Protein AF-A0A357L3E9-F1 (afdb_monomer_lite)

Sequence (100 aa):
MIEENRREPSFVALHGRATSLVLETPPDEAPLWRYWGPRLPEGAVPPSGLREARPTPSFSLDSDQPLSVFPAFGVGWFYQPALLAHRDGADFAHQPTASR

Radius of gyration: 15.94 Å; chains: 1; bounding box: 40×41×42 Å

Secondary structure (DSSP, 8-state):
------PPPPEEEEE-SSEEEEEE--TTS--EEEEEEEPPPTT---SS-HHHHSPPPTT--SS----BSSPPTTSS--S--S----BTTB--S-------

Foldseek 3Di:
DDPDPDDFWDWDWDFDPFWIWIWTDDAFAATAGDDTDTGDPPPDDDPGDPVVVDDDDPPDDPDDDGHGPAAWPPPPDPDDGNDQDADVPHDRTDTGTDDD

pLDDT: mean 85.2, std 13.14, range [36.38, 98.31]

Structure (mmCIF, N/CA/C/O backbone):
data_AF-A0A357L3E9-F1
#
_entry.id   AF-A0A357L3E9-F1
#
loop_
_atom_site.group_PDB
_atom_site.id
_atom_site.type_symbol
_atom_site.label_atom_id
_atom_site.label_alt_id
_atom_site.label_comp_id
_atom_site.label_asym_id
_atom_site.label_entity_id
_atom_site.label_seq_id
_atom_site.pdbx_PDB_ins_code
_atom_site.Cartn_x
_atom_site.Cartn_y
_atom_site.Cartn_z
_atom_site.occupancy
_atom_site.B_iso_or_equiv
_atom_site.auth_seq_id
_atom_site.auth_comp_id
_atom_site.auth_asym_id
_atom_site.auth_atom_id
_atom_site.pdbx_PDB_model_num
ATOM 1 N N . MET A 1 1 ? 12.003 31.097 -2.828 1.00 36.38 1 MET A N 1
ATOM 2 C CA . MET A 1 1 ? 11.214 30.438 -1.771 1.00 36.38 1 MET A CA 1
ATOM 3 C C . MET A 1 1 ? 9.876 30.121 -2.416 1.00 36.38 1 MET A C 1
ATOM 5 O O . MET A 1 1 ? 9.068 31.024 -2.565 1.00 36.38 1 MET A O 1
ATOM 9 N N . ILE A 1 2 ? 9.742 28.935 -3.010 1.00 41.16 2 ILE A N 1
ATOM 10 C CA . ILE A 1 2 ? 8.499 28.524 -3.673 1.00 41.16 2 ILE A CA 1
ATOM 11 C C . ILE A 1 2 ? 7.719 27.767 -2.603 1.00 41.16 2 ILE A C 1
ATOM 13 O O . ILE A 1 2 ? 8.185 26.730 -2.141 1.00 41.16 2 ILE A O 1
ATOM 17 N N . GLU A 1 3 ? 6.605 28.335 -2.147 1.00 42.59 3 GLU A N 1
ATOM 18 C CA . GLU A 1 3 ? 5.610 27.605 -1.364 1.00 42.59 3 GLU A CA 1
ATOM 19 C C . GLU A 1 3 ? 5.057 26.498 -2.259 1.00 42.59 3 GLU A C 1
ATOM 21 O O . GLU A 1 3 ? 4.248 26.727 -3.158 1.00 42.59 3 GLU A O 1
ATOM 26 N N . GLU A 1 4 ? 5.574 25.291 -2.066 1.00 53.88 4 GLU A N 1
ATOM 27 C CA . GLU A 1 4 ? 5.008 24.097 -2.662 1.00 53.88 4 GLU A CA 1
ATOM 28 C C . GLU A 1 4 ? 3.622 23.900 -2.045 1.00 53.88 4 GLU A C 1
ATOM 30 O O . GLU A 1 4 ? 3.472 23.804 -0.827 1.00 53.88 4 GLU A O 1
ATOM 35 N N . ASN A 1 5 ? 2.603 23.943 -2.899 1.00 47.16 5 ASN A N 1
ATOM 36 C CA . ASN A 1 5 ? 1.189 23.893 -2.557 1.00 47.16 5 ASN A CA 1
ATOM 37 C C . ASN A 1 5 ? 0.854 22.523 -1.934 1.00 47.16 5 ASN A C 1
ATOM 39 O O . ASN A 1 5 ? 0.380 21.618 -2.623 1.00 47.16 5 ASN A O 1
ATOM 43 N N . ARG A 1 6 ? 1.180 22.337 -0.646 1.00 57.03 6 ARG A N 1
ATOM 44 C CA . ARG A 1 6 ? 0.934 21.101 0.106 1.00 57.03 6 ARG A CA 1
ATOM 45 C C . ARG A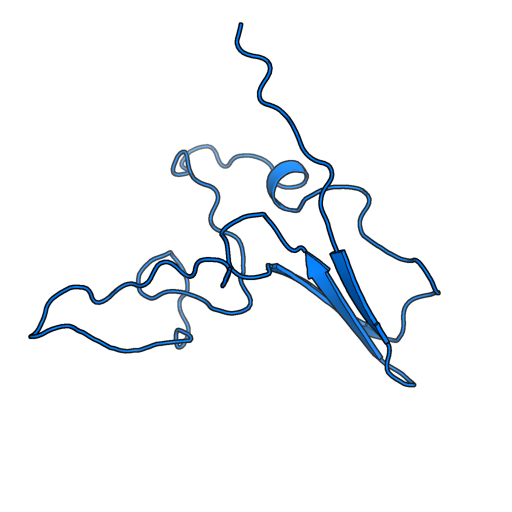 1 6 ? -0.567 20.892 0.231 1.00 57.03 6 ARG A C 1
ATOM 47 O O . ARG A 1 6 ? -1.236 21.548 1.023 1.00 57.03 6 ARG A O 1
ATOM 54 N N . ARG A 1 7 ? -1.098 19.980 -0.578 1.00 64.81 7 ARG A N 1
ATOM 55 C CA . ARG A 1 7 ? -2.471 19.501 -0.430 1.00 64.81 7 ARG A CA 1
ATOM 56 C C . ARG A 1 7 ? -2.528 18.514 0.725 1.00 64.81 7 ARG A C 1
ATOM 58 O O . ARG A 1 7 ? -1.664 17.647 0.827 1.00 64.81 7 ARG A O 1
ATOM 65 N N . GLU A 1 8 ? -3.555 18.639 1.560 1.00 76.88 8 GLU A N 1
ATOM 66 C CA . GLU A 1 8 ? -3.847 17.636 2.581 1.00 76.88 8 GLU A CA 1
ATOM 67 C C . GLU A 1 8 ? -4.020 16.251 1.928 1.00 76.88 8 GLU A C 1
ATOM 69 O O . GLU A 1 8 ? -4.601 16.152 0.837 1.00 76.88 8 GLU A O 1
ATOM 74 N N . PRO A 1 9 ? -3.515 15.179 2.561 1.00 87.38 9 PRO A N 1
ATOM 75 C CA . PRO A 1 9 ? -3.666 13.828 2.044 1.00 87.38 9 PRO A CA 1
ATOM 76 C C . PRO A 1 9 ? -5.150 13.458 1.970 1.00 87.38 9 PRO A C 1
ATOM 78 O O . PRO A 1 9 ? -5.905 13.625 2.927 1.00 87.38 9 PRO A O 1
ATOM 81 N N . SER A 1 10 ? -5.567 12.918 0.826 1.00 92.69 10 SER A N 1
ATOM 82 C CA . SER A 1 10 ? -6.907 12.364 0.660 1.00 92.69 10 SER A CA 1
ATOM 83 C C . SER A 1 10 ? -6.891 10.866 0.957 1.00 92.69 10 SER A C 1
ATOM 85 O O . SER A 1 10 ? -5.919 10.173 0.642 1.00 92.69 10 SER A O 1
ATOM 87 N N . PHE A 1 11 ? -7.958 10.366 1.580 1.00 94.88 11 PHE A N 1
ATOM 88 C CA . PHE A 1 11 ? -8.080 8.967 1.969 1.00 94.88 11 PHE A CA 1
ATOM 89 C C . PHE A 1 11 ? -9.400 8.366 1.495 1.00 94.88 11 PHE A C 1
ATOM 91 O O . PHE A 1 11 ? -10.457 8.992 1.578 1.00 94.88 11 PHE A O 1
ATOM 98 N N . VAL A 1 12 ? -9.339 7.099 1.092 1.00 95.25 12 VAL A N 1
ATOM 99 C CA . VAL A 1 12 ? -10.504 6.239 0.886 1.00 95.25 12 VAL A CA 1
ATOM 100 C C . VAL A 1 12 ? -10.510 5.185 1.987 1.00 95.25 12 VAL A C 1
ATOM 102 O O . VAL A 1 12 ? -9.597 4.362 2.077 1.00 95.25 12 VAL A O 1
ATOM 105 N N . ALA A 1 13 ? -11.546 5.208 2.825 1.00 96.44 13 ALA A N 1
ATOM 106 C CA . ALA A 1 13 ? -11.779 4.214 3.865 1.00 96.44 13 ALA A CA 1
ATOM 107 C C . ALA A 1 13 ? -12.958 3.313 3.474 1.00 96.44 13 ALA A C 1
ATOM 109 O O . ALA A 1 13 ? -14.067 3.783 3.227 1.00 96.44 13 ALA A O 1
ATOM 110 N N . LEU A 1 14 ? -12.710 2.007 3.413 1.00 96.44 14 LEU A N 1
ATOM 111 C CA . LEU A 1 14 ? -13.706 0.985 3.117 1.00 96.44 14 LEU A CA 1
ATOM 112 C C . LEU A 1 14 ? -13.896 0.115 4.359 1.00 96.44 14 LEU A C 1
ATOM 114 O O . LEU A 1 14 ? -12.958 -0.536 4.831 1.00 96.44 14 LEU A O 1
ATOM 118 N N . HIS A 1 15 ? -15.117 0.092 4.887 1.00 97.38 15 HIS A N 1
ATOM 119 C CA . HIS A 1 15 ? -15.461 -0.637 6.104 1.00 97.38 15 HIS A CA 1
ATOM 120 C C . HIS A 1 15 ? -16.339 -1.848 5.786 1.00 97.38 15 HIS A C 1
ATOM 122 O O . HIS A 1 15 ? -17.452 -1.725 5.277 1.00 97.38 15 HIS A O 1
ATOM 128 N N . GLY A 1 16 ? -15.831 -3.036 6.110 1.00 95.75 16 GLY A N 1
ATOM 129 C CA . GLY A 1 16 ? -16.621 -4.259 6.194 1.00 95.75 16 GLY A CA 1
ATOM 130 C C . GLY A 1 16 ? -17.219 -4.435 7.591 1.00 95.75 16 GLY A C 1
ATOM 131 O O . GLY A 1 16 ? -17.117 -3.571 8.459 1.00 95.75 16 GLY A O 1
ATOM 132 N N . ARG A 1 17 ? -17.809 -5.606 7.856 1.00 97.00 17 ARG A N 1
ATOM 133 C CA . ARG A 1 17 ? -18.380 -5.914 9.182 1.00 97.00 17 ARG A CA 1
ATOM 134 C C . ARG A 1 17 ? -17.318 -6.025 10.281 1.00 97.00 17 ARG A C 1
ATOM 136 O O . ARG A 1 17 ? -17.561 -5.583 11.398 1.00 97.00 17 ARG A O 1
ATOM 143 N N . ALA A 1 18 ? -16.172 -6.626 9.963 1.00 98.12 18 ALA A N 1
ATOM 144 C CA . ALA A 1 18 ? -15.106 -6.938 10.920 1.00 98.12 18 ALA A CA 1
ATOM 145 C C . ALA A 1 18 ? -13.728 -6.395 10.508 1.00 98.12 18 ALA A C 1
ATOM 147 O O . ALA A 1 18 ? -12.767 -6.546 11.259 1.00 98.12 18 ALA A O 1
ATOM 148 N N . THR A 1 19 ? -13.625 -5.759 9.341 1.00 98.19 19 THR A N 1
ATOM 149 C CA . THR A 1 19 ? -12.357 -5.302 8.766 1.00 98.19 19 THR A CA 1
ATOM 150 C C . THR A 1 19 ? -12.479 -3.902 8.187 1.00 98.19 19 THR A C 1
ATOM 152 O O . THR A 1 19 ? -13.546 -3.526 7.699 1.00 98.19 19 THR A O 1
ATOM 155 N N . SER A 1 20 ? -11.367 -3.172 8.172 1.00 98.31 20 SER A N 1
ATOM 156 C CA . SER A 1 20 ? -11.225 -1.907 7.449 1.00 98.31 20 SER A CA 1
ATOM 157 C C . SER A 1 20 ? -10.055 -1.974 6.474 1.00 98.31 20 SER A C 1
ATOM 159 O O . SER A 1 20 ? -9.028 -2.586 6.773 1.00 98.31 20 SER A O 1
ATOM 161 N N . LEU A 1 21 ? -10.214 -1.302 5.338 1.00 97.25 21 LEU A N 1
ATOM 162 C CA . LEU A 1 21 ? -9.155 -0.959 4.398 1.00 97.25 21 LEU A CA 1
ATOM 163 C C . LEU A 1 21 ? -9.077 0.566 4.312 1.00 97.25 21 LEU A C 1
ATOM 165 O O . LEU A 1 21 ? -10.090 1.210 4.059 1.00 97.25 21 LEU A O 1
ATOM 169 N N . VAL A 1 22 ? -7.892 1.134 4.522 1.00 96.81 22 VAL A N 1
ATOM 170 C CA . VAL A 1 22 ? -7.633 2.564 4.317 1.00 96.81 22 VAL A CA 1
ATOM 171 C C . VAL A 1 22 ? -6.533 2.717 3.279 1.00 96.81 22 VAL A C 1
ATOM 173 O O . VAL A 1 22 ? -5.438 2.159 3.428 1.00 96.81 22 VAL A O 1
ATOM 176 N N . LEU A 1 23 ? -6.841 3.487 2.242 1.00 95.94 23 LEU A N 1
ATOM 177 C CA . LEU A 1 23 ? -5.934 3.854 1.167 1.00 95.94 23 LEU A CA 1
ATOM 178 C C . LEU A 1 23 ? -5.715 5.364 1.191 1.00 95.94 23 LEU A C 1
ATOM 180 O O . LEU A 1 23 ? -6.673 6.121 1.315 1.00 95.94 23 LEU A O 1
ATOM 184 N N . GLU A 1 24 ? -4.468 5.799 1.061 1.00 95.19 24 GLU A N 1
ATOM 185 C CA . GLU A 1 24 ? -4.152 7.190 0.721 1.00 95.19 24 GLU A CA 1
ATOM 186 C C . GLU A 1 24 ? -4.223 7.335 -0.797 1.00 95.19 24 GLU A C 1
ATOM 188 O O . GLU A 1 24 ? -3.778 6.441 -1.520 1.00 95.19 24 GLU A O 1
ATOM 193 N N . THR A 1 25 ? -4.780 8.438 -1.285 1.00 93.25 25 THR A N 1
ATOM 194 C CA . THR A 1 25 ? -4.938 8.719 -2.715 1.00 93.25 25 THR A CA 1
ATOM 195 C C . THR A 1 25 ? -4.160 9.982 -3.082 1.00 93.25 25 THR A C 1
ATOM 197 O O . THR A 1 25 ? -4.749 11.070 -3.125 1.00 93.25 25 THR A O 1
ATOM 200 N N . PRO A 1 26 ? -2.836 9.872 -3.310 1.00 89.25 26 PRO A N 1
ATOM 201 C CA . PRO A 1 26 ? -2.055 10.983 -3.828 1.00 89.25 26 PRO A CA 1
ATOM 202 C C . PRO A 1 26 ? -2.558 11.376 -5.225 1.00 89.25 26 PRO A C 1
ATOM 204 O O . PRO A 1 26 ? -3.051 10.518 -5.965 1.00 89.25 26 PRO A O 1
ATOM 207 N N . PRO A 1 27 ? -2.449 12.656 -5.610 1.00 86.00 27 PRO A N 1
ATOM 208 C CA . PRO A 1 27 ? -2.737 13.063 -6.978 1.00 86.00 27 PRO A CA 1
ATOM 209 C C . PRO A 1 27 ? -1.781 12.363 -7.952 1.00 86.00 27 PRO A C 1
ATOM 211 O O . PRO A 1 27 ? -0.606 12.191 -7.646 1.00 86.00 27 PRO A O 1
ATOM 214 N N . ASP A 1 28 ? -2.294 11.979 -9.122 1.00 86.12 28 ASP A N 1
ATOM 215 C CA . ASP A 1 28 ? -1.518 11.451 -10.255 1.00 86.12 28 ASP A CA 1
ATOM 216 C C . ASP A 1 28 ? -0.680 10.181 -9.990 1.00 86.12 28 ASP A C 1
ATOM 218 O O . ASP A 1 28 ? 0.112 9.780 -10.840 1.00 86.12 28 ASP A O 1
ATOM 222 N N . GLU A 1 29 ? -0.905 9.494 -8.868 1.00 87.62 29 GLU A N 1
ATOM 223 C CA . GLU A 1 29 ? -0.262 8.228 -8.505 1.00 87.62 29 GLU A CA 1
ATOM 224 C C . GLU A 1 29 ? -1.316 7.156 -8.180 1.00 87.62 29 GLU A C 1
ATOM 226 O O . GLU A 1 29 ? -2.485 7.442 -7.910 1.00 87.62 29 GLU A O 1
ATOM 231 N N . ALA A 1 30 ? -0.907 5.886 -8.172 1.00 91.19 30 ALA A N 1
ATOM 232 C CA . ALA A 1 30 ? -1.761 4.824 -7.647 1.00 91.19 30 ALA A CA 1
ATOM 233 C C . ALA A 1 30 ? -1.942 4.959 -6.120 1.00 91.19 30 ALA A C 1
ATOM 235 O O . ALA A 1 30 ? -0.995 5.348 -5.429 1.00 91.19 30 ALA A O 1
ATOM 236 N N . PRO A 1 31 ? -3.102 4.553 -5.562 1.00 93.69 31 PRO A N 1
ATOM 237 C CA . PRO A 1 31 ? -3.331 4.591 -4.122 1.00 93.69 31 PRO A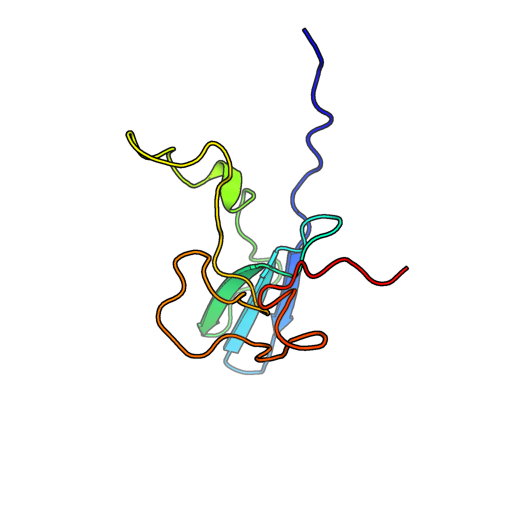 CA 1
ATOM 238 C C . PRO A 1 31 ? -2.259 3.851 -3.313 1.00 93.69 31 PRO A C 1
ATOM 240 O O . PRO A 1 31 ? -1.685 2.852 -3.761 1.00 93.69 31 PRO A O 1
ATOM 243 N N . LEU A 1 32 ? -2.008 4.321 -2.095 1.00 93.25 32 LEU A N 1
ATOM 244 C CA . LEU A 1 32 ? -1.020 3.753 -1.181 1.00 93.25 32 LEU A CA 1
ATOM 245 C C . LEU A 1 32 ? -1.713 2.989 -0.058 1.00 93.25 32 LEU A C 1
ATOM 247 O O . LEU A 1 32 ? -2.708 3.455 0.504 1.00 93.25 32 LEU A O 1
ATOM 251 N N . TRP A 1 33 ? -1.160 1.837 0.316 1.00 93.31 33 TRP A N 1
ATOM 252 C CA . TRP A 1 33 ? -1.662 1.081 1.461 1.00 93.31 33 TRP A CA 1
ATOM 253 C C . TRP A 1 33 ? -1.371 1.835 2.758 1.00 93.31 33 TRP A C 1
ATOM 255 O O . TRP A 1 33 ? -0.211 2.087 3.089 1.00 93.31 33 TRP A O 1
ATOM 265 N N . ARG A 1 34 ? -2.417 2.163 3.524 1.00 95.06 34 ARG A N 1
ATOM 266 C CA . ARG A 1 34 ? -2.267 2.735 4.873 1.00 95.06 34 ARG A CA 1
ATOM 267 C C . ARG A 1 34 ? -2.664 1.762 5.964 1.00 95.06 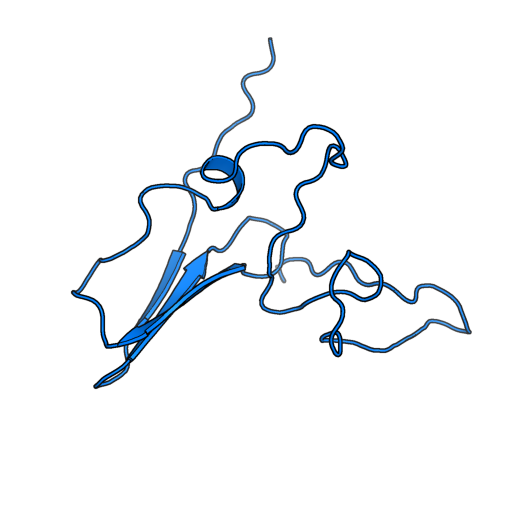34 ARG A C 1
ATOM 269 O O . ARG A 1 34 ? -2.021 1.734 7.009 1.00 95.06 34 ARG A O 1
ATOM 276 N N . TYR A 1 35 ? -3.710 0.976 5.729 1.00 95.25 35 TYR A N 1
ATOM 277 C CA . TYR A 1 35 ? -4.202 0.016 6.705 1.00 95.25 35 TYR A CA 1
ATOM 278 C C . TYR A 1 35 ? -5.013 -1.089 6.038 1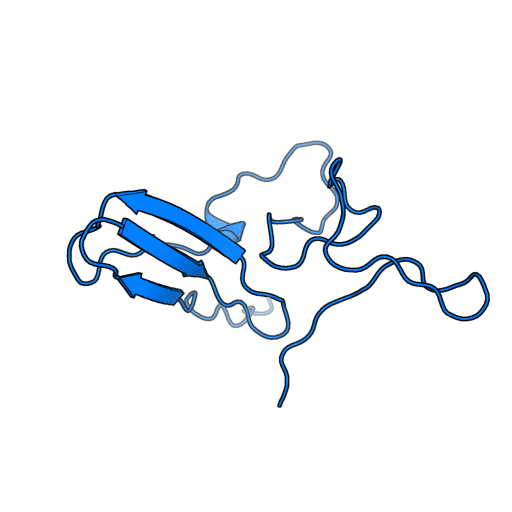.00 95.25 35 TYR A C 1
ATOM 280 O O . TYR A 1 35 ? -5.869 -0.810 5.202 1.00 95.25 35 TYR A O 1
ATOM 288 N N . TRP A 1 36 ? -4.810 -2.326 6.479 1.00 96.62 36 TRP A N 1
ATOM 289 C CA . TRP A 1 36 ? -5.758 -3.413 6.273 1.00 96.62 36 TRP A CA 1
ATOM 290 C C . TRP A 1 36 ? -5.741 -4.316 7.503 1.00 96.62 36 TRP A C 1
ATOM 292 O O . TRP A 1 36 ? -4.708 -4.883 7.852 1.00 96.62 36 TRP A O 1
ATOM 302 N N . GLY A 1 37 ? -6.874 -4.422 8.191 1.00 97.88 37 GLY A N 1
ATOM 303 C CA . GLY A 1 37 ? -6.948 -5.169 9.441 1.00 97.88 37 GLY A CA 1
ATOM 304 C C . GLY A 1 37 ? -8.335 -5.129 10.079 1.00 97.88 37 GLY A C 1
ATOM 305 O O . GLY A 1 37 ? -9.318 -4.920 9.358 1.00 97.88 37 GLY A O 1
ATOM 306 N N . PRO A 1 38 ? -8.427 -5.346 11.407 1.00 98.31 38 PRO A N 1
ATOM 307 C CA . PRO A 1 38 ? -9.664 -5.218 12.177 1.00 98.31 38 PRO A CA 1
ATOM 308 C C . PRO A 1 38 ? -10.451 -3.932 11.896 1.00 98.31 38 PRO A C 1
ATOM 310 O O . PRO A 1 38 ? -9.904 -2.915 11.473 1.00 98.31 38 PRO A O 1
ATOM 313 N N . ARG A 1 39 ? -11.766 -3.964 12.130 1.00 97.81 39 ARG A N 1
ATOM 314 C CA . ARG A 1 39 ? -12.613 -2.793 11.892 1.00 97.81 39 ARG A CA 1
ATOM 315 C C . ARG A 1 39 ? -12.191 -1.628 12.788 1.00 97.81 39 ARG A C 1
ATOM 317 O O . ARG A 1 39 ? -12.230 -1.720 14.012 1.00 97.81 39 ARG A O 1
ATOM 324 N N . LEU A 1 40 ? -11.827 -0.531 12.141 1.00 97.44 40 LEU A N 1
ATOM 325 C CA . LEU A 1 40 ? -11.546 0.750 12.775 1.00 97.44 40 LEU A CA 1
ATOM 326 C C . LEU A 1 40 ? -12.845 1.478 13.169 1.00 97.44 40 LEU A C 1
ATOM 328 O O . LEU A 1 40 ? -13.883 1.239 12.544 1.00 97.44 40 LEU A O 1
ATOM 332 N N . PRO A 1 41 ? -12.795 2.381 14.164 1.00 96.44 41 PRO A N 1
ATOM 333 C CA . PRO A 1 41 ? -13.871 3.333 14.422 1.00 96.44 41 PRO A CA 1
ATOM 334 C C . PRO A 1 41 ? -14.187 4.190 13.189 1.00 96.44 41 PRO A C 1
ATOM 336 O O . PRO A 1 41 ? -13.315 4.440 12.357 1.00 96.44 41 PRO A O 1
ATOM 339 N N . GLU A 1 42 ?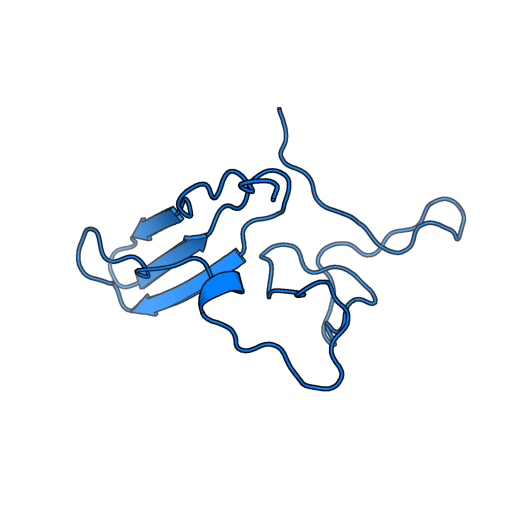 -15.425 4.674 13.096 1.00 92.75 42 GLU A N 1
ATOM 340 C CA . GLU A 1 42 ? -15.833 5.570 12.010 1.00 92.75 42 GLU A CA 1
ATOM 341 C C . GLU A 1 42 ? -14.978 6.846 11.989 1.00 92.75 42 GLU A C 1
ATOM 343 O O . GLU A 1 42 ? -14.693 7.436 13.033 1.00 92.75 42 GLU A O 1
ATOM 348 N N . GLY A 1 43 ? -14.557 7.259 10.791 1.00 90.88 43 GLY A N 1
ATOM 349 C CA . GLY A 1 43 ? -13.715 8.442 10.583 1.00 90.88 43 GLY A CA 1
ATOM 350 C C . GLY A 1 43 ? -12.236 8.270 10.954 1.00 90.88 43 GLY A C 1
ATOM 351 O O . GLY A 1 43 ? -11.469 9.222 10.826 1.00 90.88 43 GLY A O 1
ATOM 352 N N . ALA A 1 44 ? -11.804 7.084 11.393 1.00 93.75 44 ALA A N 1
ATOM 353 C CA . ALA A 1 44 ? -10.405 6.838 11.721 1.00 93.75 44 ALA A CA 1
ATOM 354 C C . ALA A 1 44 ? -9.527 6.819 10.457 1.00 93.75 44 ALA A C 1
ATOM 356 O O . ALA A 1 44 ? -9.562 5.873 9.667 1.00 93.75 44 ALA A O 1
ATOM 357 N N . VAL A 1 45 ? -8.691 7.846 10.307 1.00 90.62 45 VAL A N 1
ATOM 358 C CA . VAL A 1 45 ? -7.675 7.965 9.253 1.00 90.62 45 VAL A CA 1
ATOM 359 C C . VAL A 1 45 ? -6.340 8.429 9.849 1.00 90.62 45 VAL A C 1
ATOM 361 O O . VAL A 1 45 ? -6.329 9.028 10.928 1.00 90.62 45 VAL A O 1
ATOM 364 N N . PRO A 1 46 ? -5.196 8.142 9.198 1.00 90.81 46 PRO A N 1
ATOM 365 C CA . PRO A 1 46 ? -3.910 8.685 9.621 1.00 90.81 46 PRO A CA 1
ATOM 366 C C . PRO A 1 46 ? -3.914 10.224 9.632 1.00 90.81 46 PRO A C 1
ATOM 368 O O . PRO A 1 46 ? -4.536 10.827 8.760 1.00 90.81 46 PRO A O 1
ATOM 371 N N . PRO A 1 47 ? -3.184 10.869 10.559 1.00 89.69 47 PRO A N 1
ATOM 372 C CA . PRO A 1 47 ? -3.158 12.329 10.667 1.00 89.69 47 PRO A CA 1
ATOM 373 C C . PRO A 1 47 ? -2.341 13.016 9.561 1.00 89.69 47 PRO A C 1
ATOM 375 O O . PRO A 1 47 ? -2.430 14.229 9.413 1.00 89.69 47 PRO A O 1
ATOM 378 N N . SER A 1 48 ? -1.518 12.269 8.819 1.00 91.19 48 SER A N 1
ATOM 379 C CA . SER A 1 48 ? -0.630 12.798 7.781 1.00 91.19 48 SER A CA 1
ATOM 380 C C . SER A 1 48 ? -0.401 11.810 6.634 1.00 91.19 48 SER A C 1
ATOM 382 O O . SER A 1 48 ? -0.632 10.591 6.750 1.00 91.19 48 SER A O 1
ATOM 384 N N . GLY A 1 49 ? 0.078 12.351 5.511 1.00 90.31 49 GLY A N 1
ATOM 385 C CA . GLY A 1 49 ? 0.449 11.578 4.331 1.00 90.31 49 GLY A CA 1
ATOM 386 C C . GLY A 1 49 ? 1.630 10.657 4.628 1.00 90.31 49 GLY A C 1
ATOM 387 O O . GLY A 1 49 ? 2.438 10.906 5.527 1.00 90.31 49 GLY A O 1
ATOM 388 N N . LEU A 1 50 ? 1.739 9.551 3.897 1.00 88.88 50 LEU A N 1
ATOM 389 C CA . LEU A 1 50 ? 2.727 8.518 4.214 1.00 88.88 50 LEU A CA 1
ATOM 390 C C . LEU A 1 50 ? 4.153 9.042 4.013 1.00 88.88 50 LEU A C 1
ATOM 392 O O . LEU A 1 50 ? 5.048 8.717 4.791 1.00 88.88 50 LEU A O 1
ATOM 396 N N . ARG A 1 51 ? 4.328 9.893 2.999 1.00 85.62 51 ARG A N 1
ATOM 397 C CA . ARG A 1 51 ? 5.587 10.572 2.664 1.00 85.62 51 ARG A CA 1
ATOM 398 C C . ARG A 1 51 ? 6.037 11.534 3.765 1.00 85.62 51 ARG A C 1
ATOM 400 O O . ARG A 1 51 ? 7.223 11.654 4.027 1.00 85.62 51 ARG A O 1
ATOM 407 N N . GLU A 1 52 ? 5.090 12.180 4.441 1.00 84.94 52 GLU A N 1
ATOM 408 C CA . GLU A 1 52 ? 5.371 13.122 5.532 1.00 84.94 52 GLU A CA 1
ATOM 409 C C . GLU A 1 52 ? 5.742 12.406 6.833 1.00 84.94 52 GLU A C 1
ATOM 411 O O . GLU A 1 52 ? 6.488 12.936 7.652 1.00 84.94 52 GLU A O 1
ATOM 416 N N . ALA A 1 53 ? 5.211 11.198 7.036 1.00 83.75 53 ALA A N 1
ATOM 417 C CA . ALA A 1 53 ? 5.455 10.407 8.236 1.00 83.75 53 ALA A CA 1
ATOM 418 C C . ALA A 1 53 ? 6.779 9.623 8.194 1.00 83.75 53 ALA A C 1
ATOM 420 O O . ALA A 1 53 ? 7.252 9.172 9.240 1.00 83.75 53 ALA A O 1
ATOM 421 N N . ARG A 1 54 ? 7.368 9.413 7.007 1.00 81.88 54 ARG A N 1
ATOM 422 C CA . ARG A 1 54 ? 8.604 8.638 6.860 1.00 81.88 54 ARG A CA 1
ATOM 423 C C . ARG A 1 54 ? 9.847 9.526 6.972 1.00 81.88 54 ARG A C 1
ATOM 425 O O . ARG A 1 54 ? 9.956 10.505 6.241 1.00 81.88 54 ARG A O 1
ATOM 432 N N . PRO A 1 55 ? 10.823 9.170 7.825 1.00 79.81 55 PRO A N 1
ATOM 433 C CA . PRO A 1 55 ? 12.112 9.847 7.825 1.00 79.81 55 PRO A CA 1
ATOM 434 C C . PRO A 1 55 ? 12.878 9.531 6.535 1.00 79.81 55 PRO A C 1
ATOM 436 O O . PRO A 1 55 ? 12.872 8.387 6.077 1.00 79.81 55 PRO A O 1
ATOM 439 N N . THR A 1 56 ? 13.578 10.524 5.983 1.00 77.94 56 THR A N 1
ATOM 440 C CA . THR A 1 56 ? 14.451 10.341 4.817 1.00 77.94 56 THR A CA 1
ATOM 441 C C . THR A 1 56 ? 15.670 9.489 5.192 1.00 77.94 56 THR A C 1
ATOM 443 O O . THR A 1 56 ? 16.435 9.884 6.076 1.00 77.94 56 THR A O 1
ATOM 446 N N . PRO A 1 57 ? 15.896 8.333 4.544 1.00 75.00 57 PRO A N 1
ATOM 447 C CA . PRO A 1 57 ? 17.102 7.538 4.768 1.00 75.00 57 PRO A CA 1
ATOM 448 C C . PRO A 1 57 ? 18.365 8.249 4.254 1.00 75.00 57 PRO A C 1
ATOM 450 O O . PRO A 1 57 ? 18.337 8.878 3.199 1.00 75.00 57 PRO A O 1
ATOM 453 N N . SER A 1 58 ? 19.504 8.074 4.937 1.00 76.31 58 SER A N 1
ATOM 454 C CA . SER A 1 58 ? 20.781 8.747 4.614 1.00 76.31 58 SER A CA 1
ATOM 455 C C . SER A 1 58 ? 21.368 8.422 3.230 1.00 76.31 58 SER A C 1
ATOM 457 O O . SER A 1 58 ? 22.236 9.146 2.758 1.00 76.31 58 SER A O 1
ATOM 459 N N . PHE A 1 59 ? 20.915 7.337 2.594 1.00 72.38 59 PHE A N 1
ATOM 460 C CA . PHE A 1 59 ? 21.332 6.894 1.255 1.00 72.38 59 PHE A CA 1
ATOM 461 C C . PHE A 1 59 ? 20.120 6.626 0.349 1.00 72.38 59 PHE A C 1
ATOM 463 O O . PHE A 1 59 ? 20.115 5.679 -0.436 1.00 72.38 59 PHE A O 1
ATOM 470 N N . SER A 1 60 ? 19.053 7.409 0.514 1.00 69.25 60 SER A N 1
ATOM 471 C CA . SER A 1 60 ? 17.856 7.294 -0.316 1.00 69.25 60 SER A CA 1
ATOM 472 C C . SER A 1 60 ? 18.023 8.026 -1.642 1.00 69.25 60 SER A C 1
ATOM 474 O O . SER A 1 60 ? 18.737 9.022 -1.731 1.00 69.25 60 SER A O 1
ATOM 476 N N . LEU A 1 61 ? 17.297 7.560 -2.656 1.00 65.81 61 LEU A N 1
ATOM 477 C CA . LEU A 1 61 ? 16.949 8.408 -3.791 1.00 65.81 61 LEU A CA 1
ATOM 478 C C . LEU A 1 61 ? 16.117 9.596 -3.281 1.00 65.81 61 LEU A C 1
ATOM 480 O O . LEU A 1 61 ? 15.370 9.449 -2.309 1.00 65.81 61 LEU A O 1
ATOM 484 N N . ASP A 1 62 ? 16.196 10.736 -3.970 1.00 68.06 62 ASP A N 1
ATOM 485 C CA . ASP A 1 62 ? 15.385 11.928 -3.659 1.00 68.06 62 ASP A CA 1
ATOM 486 C C . ASP A 1 62 ? 13.870 11.671 -3.799 1.00 68.06 62 ASP A C 1
ATOM 488 O O . ASP A 1 62 ? 13.052 12.460 -3.332 1.00 68.06 62 ASP A O 1
ATOM 492 N N . SER A 1 63 ? 13.482 10.553 -4.425 1.00 70.38 63 SER A N 1
ATOM 493 C CA . SER A 1 63 ? 12.098 10.097 -4.516 1.00 70.38 63 SER A CA 1
ATOM 494 C C . SER A 1 63 ? 11.819 8.985 -3.505 1.00 70.38 63 SER A C 1
ATOM 496 O O . SER A 1 63 ? 12.457 7.931 -3.515 1.00 70.38 63 SER A O 1
ATOM 498 N N . ASP A 1 64 ? 10.835 9.216 -2.639 1.00 75.62 64 ASP A N 1
ATOM 499 C CA . ASP A 1 64 ? 10.318 8.214 -1.712 1.00 75.62 64 ASP A CA 1
ATOM 500 C C . ASP A 1 64 ? 9.429 7.208 -2.473 1.00 75.62 64 ASP A C 1
ATOM 502 O O . ASP A 1 64 ? 8.493 7.602 -3.169 1.00 75.62 64 ASP A O 1
ATOM 506 N N . GLN A 1 65 ? 9.701 5.907 -2.360 1.00 79.50 65 GLN A N 1
ATOM 507 C CA . GLN A 1 65 ? 8.950 4.861 -3.061 1.00 79.50 65 GLN A CA 1
ATOM 508 C C . GLN A 1 65 ? 8.016 4.126 -2.079 1.00 79.50 65 GLN A C 1
ATOM 510 O O . GLN A 1 65 ? 8.455 3.212 -1.377 1.00 79.50 65 GLN A O 1
ATOM 515 N N . PRO A 1 66 ? 6.728 4.511 -1.979 1.00 81.69 66 PRO A N 1
ATOM 516 C CA . PRO A 1 66 ? 5.784 3.870 -1.071 1.00 81.69 66 PRO A CA 1
ATOM 517 C C . PRO A 1 66 ? 5.317 2.498 -1.569 1.00 81.69 66 PRO A C 1
ATOM 519 O O . PRO A 1 66 ? 5.343 2.187 -2.762 1.00 81.69 66 PRO A O 1
ATOM 522 N N . LEU A 1 67 ? 4.773 1.707 -0.639 1.00 84.19 67 LEU A N 1
ATOM 523 C CA . LEU A 1 67 ? 3.991 0.520 -0.972 1.00 84.19 67 LEU A CA 1
ATOM 524 C C . LEU A 1 67 ? 2.639 0.935 -1.578 1.00 84.19 67 LEU A C 1
ATOM 526 O O . LEU A 1 67 ? 1.684 1.259 -0.868 1.00 84.19 67 LEU A O 1
ATOM 530 N N . SER A 1 68 ? 2.576 0.922 -2.905 1.00 88.50 68 SER A N 1
ATOM 531 C CA . SER A 1 68 ? 1.359 1.177 -3.678 1.00 88.50 68 SER A CA 1
ATOM 532 C C . SER A 1 68 ? 0.475 -0.072 -3.783 1.00 88.50 68 SER A C 1
ATOM 534 O O . SER A 1 68 ? 0.957 -1.201 -3.682 1.00 88.50 68 SER A O 1
ATOM 536 N N . VAL A 1 69 ? -0.821 0.118 -4.046 1.00 90.81 69 VAL A N 1
ATOM 537 C CA . VAL A 1 69 ? -1.733 -0.957 -4.481 1.00 90.81 69 VAL A CA 1
ATOM 538 C C . VAL A 1 69 ? -1.352 -1.552 -5.840 1.00 90.81 69 VAL A C 1
ATOM 540 O O . VAL A 1 69 ? -1.794 -2.651 -6.161 1.00 90.81 69 VAL A O 1
ATOM 543 N N . PHE A 1 70 ? -0.523 -0.853 -6.624 1.00 91.69 70 PHE A N 1
ATOM 544 C CA . PHE A 1 70 ? -0.114 -1.261 -7.967 1.00 91.69 70 PHE A CA 1
ATOM 545 C C . PHE A 1 70 ? 1.425 -1.266 -8.115 1.00 91.69 70 PHE A C 1
ATOM 547 O O . PHE A 1 70 ? 1.978 -0.464 -8.875 1.00 91.69 70 PHE A O 1
ATOM 554 N N . PRO A 1 71 ? 2.149 -2.127 -7.365 1.00 90.06 71 PRO A N 1
ATOM 555 C CA . PRO A 1 71 ? 3.613 -2.108 -7.305 1.00 90.06 71 PRO A CA 1
ATOM 556 C C . PRO A 1 71 ? 4.264 -2.312 -8.679 1.00 90.06 71 PRO A C 1
ATOM 558 O O . PRO A 1 71 ? 3.850 -3.182 -9.451 1.00 90.06 71 PRO A O 1
ATOM 561 N N . ALA A 1 72 ? 5.302 -1.520 -8.962 1.00 88.25 72 ALA A N 1
ATOM 562 C CA . ALA A 1 72 ? 6.054 -1.568 -10.212 1.00 88.25 72 ALA A CA 1
ATOM 563 C C . ALA A 1 72 ? 7.261 -2.511 -10.155 1.00 88.25 72 ALA A C 1
ATOM 565 O O . ALA A 1 72 ? 7.818 -2.797 -9.093 1.00 88.25 72 ALA A O 1
ATOM 566 N N . PHE A 1 73 ? 7.661 -3.002 -11.326 1.00 87.44 73 PHE A N 1
ATOM 567 C CA . PHE A 1 73 ? 8.892 -3.764 -11.497 1.00 87.44 73 PHE A CA 1
ATOM 568 C C . PHE A 1 73 ? 10.119 -2.855 -11.300 1.00 87.44 73 PHE A C 1
ATOM 570 O O . PHE A 1 73 ? 10.143 -1.728 -11.786 1.00 87.44 73 PHE A O 1
ATOM 577 N N . GLY A 1 74 ? 11.150 -3.343 -10.601 1.00 81.31 74 GLY A N 1
ATOM 578 C CA . GLY A 1 74 ? 12.455 -2.669 -10.522 1.00 81.31 74 GLY A CA 1
ATOM 579 C C . GLY A 1 74 ? 12.568 -1.485 -9.549 1.00 81.31 74 GLY A C 1
ATOM 580 O O . GLY A 1 74 ? 13.621 -0.862 -9.503 1.00 81.31 74 GLY A O 1
ATOM 581 N N . VAL A 1 75 ? 11.544 -1.192 -8.737 1.00 78.44 75 VAL A N 1
ATOM 582 C CA . VAL A 1 75 ? 11.535 -0.055 -7.784 1.00 78.44 75 VAL A CA 1
ATOM 583 C C . VAL A 1 75 ? 11.668 -0.487 -6.314 1.00 78.44 75 VAL A C 1
ATOM 585 O O . VAL A 1 75 ? 11.011 0.040 -5.425 1.00 78.44 75 VAL A O 1
ATOM 588 N N . GLY A 1 76 ? 12.487 -1.506 -6.038 1.00 77.00 76 GLY A N 1
ATOM 589 C CA . GLY A 1 76 ? 12.696 -2.015 -4.670 1.00 77.00 76 GLY A CA 1
ATOM 590 C C . GLY A 1 76 ? 11.572 -2.912 -4.129 1.00 77.00 76 GLY A C 1
ATOM 591 O O . GLY A 1 76 ? 11.601 -3.311 -2.967 1.00 77.00 76 GLY A O 1
ATOM 592 N N . TRP A 1 77 ? 10.596 -3.272 -4.967 1.00 81.38 77 TRP A N 1
ATOM 593 C CA . TRP A 1 77 ? 9.641 -4.344 -4.695 1.00 81.38 77 TRP A CA 1
ATOM 594 C C . TRP A 1 77 ? 10.241 -5.694 -5.102 1.00 81.38 77 TRP A C 1
ATOM 596 O O . TRP A 1 77 ? 10.612 -5.887 -6.257 1.00 81.38 77 TRP A O 1
ATOM 606 N N . PHE A 1 78 ? 10.334 -6.629 -4.155 1.00 82.75 78 PHE A N 1
ATOM 607 C CA . PHE A 1 78 ? 10.981 -7.933 -4.367 1.00 82.75 78 PHE A CA 1
ATOM 608 C C . PHE A 1 78 ? 10.005 -9.084 -4.653 1.00 82.75 78 PHE A C 1
ATOM 610 O O . PHE A 1 78 ? 10.439 -10.213 -4.866 1.00 82.75 78 PHE A O 1
ATOM 617 N N . TYR A 1 79 ? 8.697 -8.819 -4.657 1.00 85.69 79 TYR A N 1
ATOM 618 C CA . TYR A 1 79 ? 7.675 -9.810 -5.006 1.00 85.69 79 TYR A CA 1
ATOM 619 C C . TYR A 1 79 ? 7.152 -9.579 -6.432 1.00 85.69 79 TYR A C 1
ATOM 621 O O . TYR A 1 79 ? 7.673 -8.754 -7.181 1.00 85.69 79 TYR A O 1
ATOM 629 N N . GLN A 1 80 ? 6.107 -10.311 -6.825 1.00 90.12 80 GLN A N 1
ATOM 630 C CA . GLN A 1 80 ? 5.479 -10.136 -8.132 1.00 90.12 80 GLN A CA 1
ATOM 631 C C . GLN A 1 80 ? 4.904 -8.711 -8.262 1.00 90.12 80 GLN A C 1
ATOM 633 O O . GLN A 1 80 ? 4.129 -8.300 -7.391 1.00 90.12 80 GLN A O 1
ATOM 638 N N . PRO A 1 81 ? 5.272 -7.937 -9.298 1.00 90.81 81 PRO A N 1
ATOM 639 C CA . PRO A 1 81 ? 4.673 -6.629 -9.540 1.00 90.81 81 PRO A CA 1
ATOM 640 C C . PRO A 1 81 ? 3.240 -6.783 -10.068 1.00 90.81 81 PRO A C 1
ATOM 642 O O . PRO A 1 81 ? 2.832 -7.862 -10.504 1.00 90.81 81 PRO A O 1
ATOM 645 N N . ALA A 1 82 ? 2.466 -5.697 -10.041 1.00 91.50 82 ALA A N 1
ATOM 646 C CA . ALA A 1 82 ? 1.069 -5.719 -10.481 1.00 91.50 82 ALA A CA 1
ATOM 647 C C . ALA A 1 82 ? 0.911 -5.913 -11.999 1.00 91.50 82 ALA A C 1
ATOM 649 O O . ALA A 1 82 ? -0.094 -6.458 -12.451 1.00 91.50 82 ALA A O 1
ATOM 650 N N . LEU A 1 83 ? 1.908 -5.488 -12.776 1.00 90.75 83 LEU A N 1
ATOM 651 C CA . LEU A 1 83 ? 1.971 -5.652 -14.222 1.00 90.75 83 LEU A CA 1
ATOM 652 C C . LEU A 1 83 ? 3.366 -6.151 -14.610 1.00 90.75 83 LEU A C 1
ATOM 654 O O . LEU A 1 83 ? 4.373 -5.574 -14.206 1.00 90.75 83 LEU A O 1
ATOM 658 N N . LEU A 1 84 ? 3.405 -7.225 -15.400 1.00 91.19 84 LEU A N 1
ATOM 659 C CA . LEU A 1 84 ? 4.601 -7.731 -16.069 1.00 91.19 84 LEU A CA 1
ATOM 660 C C . LEU A 1 84 ? 4.356 -7.658 -17.573 1.00 91.19 84 LEU A C 1
ATOM 662 O O . LEU A 1 84 ? 3.681 -8.515 -18.139 1.00 91.19 84 LEU A O 1
ATOM 666 N N . ALA A 1 85 ? 4.859 -6.605 -18.207 1.00 91.50 85 ALA A N 1
ATOM 667 C CA . ALA A 1 85 ? 4.693 -6.367 -19.633 1.00 91.50 85 ALA A CA 1
ATOM 668 C C . ALA A 1 85 ? 5.905 -5.620 -20.193 1.00 91.50 85 ALA A C 1
ATOM 670 O O . ALA A 1 85 ? 6.700 -5.056 -19.445 1.00 91.50 85 ALA A O 1
ATOM 671 N N . HIS A 1 86 ? 6.029 -5.626 -21.516 1.00 94.06 86 HIS A N 1
ATOM 672 C CA . HIS A 1 86 ? 7.013 -4.835 -22.243 1.00 94.06 86 HIS A CA 1
ATOM 673 C C . HIS A 1 86 ? 6.448 -4.418 -23.603 1.00 94.06 86 HIS A C 1
ATOM 675 O O . HIS A 1 86 ? 5.554 -5.072 -24.150 1.00 94.06 86 HIS A O 1
ATOM 681 N N . ARG A 1 87 ? 7.025 -3.374 -24.191 1.00 93.75 87 ARG A N 1
ATOM 682 C CA . ARG A 1 87 ? 6.771 -2.932 -25.566 1.00 93.75 87 ARG A CA 1
ATOM 683 C C . ARG A 1 87 ? 7.969 -3.348 -26.411 1.00 93.75 87 ARG A C 1
ATOM 685 O O . ARG A 1 87 ? 9.016 -2.728 -26.318 1.00 93.75 87 ARG A O 1
ATOM 692 N N . ASP A 1 88 ? 7.845 -4.457 -27.141 1.00 95.94 88 ASP A N 1
ATOM 693 C CA . ASP A 1 88 ? 8.914 -4.993 -28.006 1.00 95.94 88 ASP A CA 1
ATOM 694 C C . ASP A 1 88 ? 10.288 -5.141 -27.317 1.00 95.94 88 ASP A C 1
ATOM 696 O O . ASP A 1 88 ? 11.334 -4.843 -27.887 1.00 95.94 88 ASP A O 1
ATOM 700 N N . GLY A 1 89 ? 10.298 -5.602 -26.063 1.00 94.06 89 GLY A N 1
ATOM 701 C CA . GLY A 1 89 ? 11.518 -5.739 -25.268 1.00 94.06 89 GLY A CA 1
ATOM 702 C C . GLY A 1 89 ? 12.028 -4.430 -24.653 1.00 94.06 89 GLY A C 1
ATOM 703 O O . GLY A 1 89 ? 13.178 -4.384 -24.227 1.00 94.06 89 GLY A O 1
ATOM 704 N N . ALA A 1 90 ? 11.196 -3.387 -24.590 1.00 91.38 90 ALA A N 1
ATOM 705 C CA . ALA A 1 90 ? 11.442 -2.129 -23.885 1.00 91.38 90 ALA A CA 1
ATOM 706 C C . ALA A 1 90 ? 10.319 -1.813 -22.873 1.00 91.38 90 ALA A C 1
ATOM 708 O O . ALA A 1 90 ? 9.309 -2.515 -22.811 1.00 91.38 90 ALA A O 1
ATOM 709 N N . ASP A 1 91 ? 10.487 -0.750 -22.079 1.00 90.81 91 ASP A N 1
ATOM 710 C CA . ASP A 1 91 ? 9.463 -0.218 -21.161 1.00 90.81 91 ASP A CA 1
ATOM 711 C C . ASP A 1 91 ? 8.914 -1.248 -20.151 1.00 90.81 91 ASP A C 1
ATOM 713 O O . ASP A 1 91 ? 7.709 -1.397 -19.966 1.00 90.81 91 ASP A O 1
ATOM 717 N N . PHE A 1 92 ? 9.814 -1.980 -19.487 1.00 88.25 92 PHE A N 1
ATOM 718 C CA . PHE A 1 92 ? 9.465 -3.037 -18.522 1.00 88.25 92 PHE A CA 1
ATOM 719 C C . PHE A 1 92 ? 8.862 -2.531 -17.201 1.00 88.25 92 PHE A C 1
ATOM 721 O O . PHE A 1 92 ? 8.378 -3.328 -16.398 1.00 88.25 92 PHE A O 1
ATOM 728 N N . ALA A 1 93 ? 8.936 -1.224 -16.944 1.00 88.38 93 ALA A N 1
ATOM 729 C CA . ALA A 1 93 ? 8.394 -0.584 -15.752 1.00 88.38 93 ALA A CA 1
ATOM 730 C C . ALA A 1 93 ? 7.243 0.350 -16.133 1.00 88.38 93 ALA A C 1
ATOM 732 O O . ALA A 1 93 ? 7.275 1.011 -17.170 1.00 88.38 93 ALA A O 1
ATOM 733 N N . HIS A 1 94 ? 6.233 0.421 -15.269 1.00 86.12 94 HIS A N 1
ATOM 734 C CA . HIS A 1 94 ? 5.073 1.285 -15.448 1.00 86.12 94 HIS A CA 1
ATOM 735 C C . HIS A 1 94 ? 5.056 2.411 -14.418 1.00 86.12 94 HIS A C 1
ATOM 737 O O . HIS A 1 94 ? 5.481 2.238 -13.276 1.00 86.12 94 HI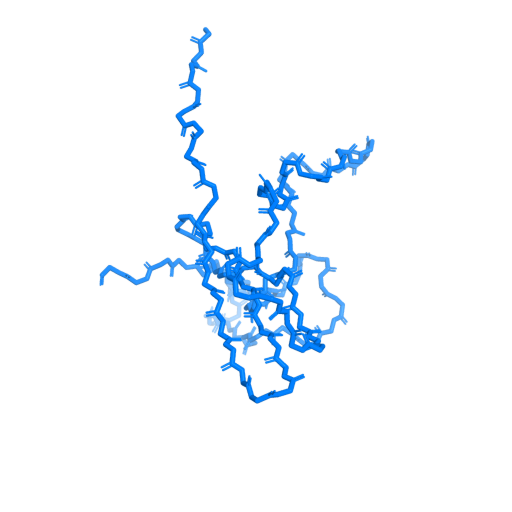S A O 1
ATOM 743 N N . GLN A 1 95 ? 4.472 3.539 -14.811 1.00 85.69 95 GLN A N 1
ATOM 744 C CA . GLN A 1 95 ? 4.056 4.592 -13.895 1.00 85.69 95 GLN A CA 1
ATOM 745 C C . GLN A 1 95 ? 2.526 4.680 -13.950 1.00 85.69 95 GLN A C 1
ATOM 747 O O . GLN A 1 95 ? 1.983 5.072 -14.985 1.00 85.69 95 GLN A O 1
ATOM 752 N N . PRO A 1 96 ? 1.810 4.264 -12.893 1.00 84.81 96 PRO A N 1
ATOM 753 C CA . PRO A 1 96 ? 0.365 4.400 -12.858 1.00 84.81 96 PRO A CA 1
ATOM 754 C C . PRO A 1 96 ? 0.000 5.869 -12.637 1.00 84.81 96 PRO A C 1
ATOM 756 O O . PRO A 1 96 ? 0.571 6.524 -11.769 1.00 84.81 96 PRO A O 1
ATOM 759 N N . THR A 1 97 ? -0.963 6.363 -13.406 1.00 83.81 97 THR A N 1
ATOM 760 C CA . THR A 1 97 ? -1.512 7.715 -13.279 1.00 83.81 97 THR A CA 1
ATOM 761 C C . THR A 1 97 ? -3.014 7.645 -13.031 1.00 83.81 97 THR A C 1
ATOM 763 O O . THR A 1 97 ? -3.665 6.645 -13.348 1.00 83.81 97 THR A O 1
ATOM 766 N N . ALA A 1 98 ? -3.580 8.700 -12.447 1.00 75.12 98 ALA A N 1
ATOM 767 C CA . ALA A 1 98 ? -5.022 8.792 -12.275 1.00 75.12 98 ALA A CA 1
ATOM 768 C C . ALA A 1 98 ? -5.723 8.869 -13.646 1.00 75.12 98 ALA A C 1
ATOM 770 O O . ALA A 1 98 ? -5.317 9.626 -14.532 1.00 75.12 98 ALA A O 1
ATOM 771 N N . SER A 1 99 ? -6.797 8.098 -13.824 1.00 68.88 99 SER A N 1
ATOM 772 C CA . SER A 1 99 ? -7.708 8.270 -14.957 1.00 68.88 99 SER A CA 1
ATOM 773 C C . SER A 1 99 ? -8.505 9.564 -14.777 1.00 68.88 99 SER A C 1
ATOM 775 O O . SER A 1 99 ? -9.040 9.799 -13.693 1.00 68.88 99 SER A O 1
ATOM 777 N N . ARG A 1 100 ? -8.561 10.387 -15.829 1.00 57.59 100 ARG A N 1
ATOM 778 C CA . ARG A 1 100 ? -9.354 11.626 -15.876 1.00 57.59 100 ARG A CA 1
ATOM 779 C C . ARG A 1 100 ? -10.853 11.362 -15.898 1.00 57.59 100 ARG A C 1
ATOM 781 O O . ARG A 1 100 ? -11.250 10.352 -16.521 1.00 57.59 100 ARG A O 1
#